Protein AF-A0A919WQE4-F1 (afdb_monomer_lite)

Secondary structure (DSSP, 8-state):
-HHHHHHHHSS-HHHHHH-HHHHHHHHHHHHHHHHHHHHHHHHHHHHH--

Structure (mmCIF, N/CA/C/O backbone):
data_AF-A0A919WQE4-F1
#
_entry.id   AF-A0A919WQE4-F1
#
loop_
_atom_site.group_PDB
_atom_site.id
_atom_site.type_symbol
_atom_site.label_atom_id
_atom_site.label_alt_id
_atom_site.label_comp_id
_atom_site.label_asym_id
_atom_site.label_entity_id
_atom_site.label_seq_id
_atom_site.pdbx_PDB_ins_code
_atom_site.Cartn_x
_atom_site.Cartn_y
_atom_site.Cartn_z
_atom_site.occupancy
_atom_site.B_iso_or_equiv
_atom_site.auth_seq_id
_atom_site.auth_comp_id
_atom_site.auth_asym_id
_atom_site.auth_atom_id
_atom_site.pdbx_PDB_model_num
ATOM 1 N N . MET A 1 1 ? 4.000 -2.521 12.573 1.00 80.88 1 MET A N 1
ATOM 2 C CA . MET A 1 1 ? 2.810 -2.669 11.705 1.00 80.88 1 MET A CA 1
ATOM 3 C C . MET A 1 1 ? 1.856 -1.486 11.846 1.00 80.88 1 MET A C 1
ATOM 5 O O . MET A 1 1 ? 1.592 -0.851 10.840 1.00 80.88 1 MET A O 1
ATOM 9 N N . GLU A 1 2 ? 1.431 -1.132 13.065 1.00 93.06 2 GLU A N 1
ATOM 10 C CA . GLU A 1 2 ? 0.500 -0.017 13.348 1.00 93.06 2 GLU A CA 1
ATOM 11 C C . GLU A 1 2 ? 0.849 1.309 12.643 1.00 93.06 2 GLU A C 1
ATOM 13 O O . GLU A 1 2 ? 0.074 1.796 11.826 1.00 93.06 2 GLU A O 1
ATOM 18 N N . LYS A 1 3 ? 2.055 1.854 12.874 1.00 94.81 3 LYS A N 1
ATOM 19 C CA . LYS A 1 3 ? 2.501 3.121 12.256 1.00 94.81 3 LYS A CA 1
ATOM 20 C C . LYS A 1 3 ? 2.503 3.078 10.723 1.00 94.81 3 LYS A C 1
ATOM 22 O O . LYS A 1 3 ? 2.104 4.039 10.079 1.00 94.81 3 LYS A O 1
ATOM 27 N N . ALA A 1 4 ? 2.938 1.957 10.146 1.00 94.19 4 ALA A N 1
ATOM 28 C CA . ALA A 1 4 ? 2.982 1.776 8.697 1.00 94.19 4 ALA A CA 1
ATOM 29 C C . ALA A 1 4 ? 1.574 1.659 8.094 1.00 94.19 4 ALA A C 1
ATOM 31 O O . ALA A 1 4 ? 1.326 2.200 7.022 1.00 94.19 4 ALA A O 1
ATOM 32 N N . MET A 1 5 ? 0.644 0.999 8.794 1.00 94.94 5 MET A N 1
ATOM 33 C CA . MET A 1 5 ? -0.752 0.900 8.363 1.00 94.94 5 MET A CA 1
ATOM 34 C C . MET A 1 5 ? -1.437 2.266 8.357 1.00 94.94 5 MET A C 1
ATOM 36 O O . MET A 1 5 ? -2.040 2.641 7.350 1.00 94.94 5 MET A O 1
ATOM 40 N N . HIS A 1 6 ? -1.254 3.041 9.427 1.00 96.06 6 HIS A N 1
ATOM 41 C CA . HIS A 1 6 ? -1.764 4.407 9.495 1.00 96.06 6 HIS A CA 1
ATOM 42 C C . HIS A 1 6 ? -1.178 5.283 8.382 1.00 96.06 6 HIS A C 1
ATOM 44 O O . HIS A 1 6 ? -1.928 5.964 7.689 1.00 96.06 6 HIS A O 1
ATOM 50 N N . ALA A 1 7 ? 0.137 5.222 8.153 1.00 96.38 7 ALA A N 1
ATOM 51 C CA . ALA A 1 7 ? 0.791 6.018 7.116 1.00 96.38 7 ALA A CA 1
ATOM 52 C C . ALA A 1 7 ? 0.351 5.642 5.688 1.00 96.38 7 ALA A C 1
ATOM 54 O O . ALA A 1 7 ? 0.163 6.522 4.854 1.00 96.38 7 ALA A O 1
ATOM 55 N N . ALA A 1 8 ? 0.187 4.350 5.390 1.00 94.25 8 ALA A N 1
ATOM 56 C CA . ALA A 1 8 ? -0.096 3.879 4.031 1.00 94.25 8 ALA A CA 1
ATOM 57 C C . ALA A 1 8 ? -1.593 3.834 3.681 1.00 94.25 8 ALA A C 1
ATOM 59 O O . ALA A 1 8 ? -1.964 3.966 2.512 1.00 94.25 8 ALA A O 1
ATOM 60 N N . HIS A 1 9 ? -2.452 3.602 4.675 1.00 94.62 9 HIS A N 1
ATOM 61 C CA . HIS A 1 9 ? -3.870 3.302 4.465 1.00 94.62 9 HIS A CA 1
ATOM 62 C C . HIS A 1 9 ? -4.816 4.138 5.339 1.00 94.62 9 HIS A C 1
ATOM 64 O O . HIS A 1 9 ? -6.028 3.994 5.204 1.00 94.62 9 HIS A O 1
ATOM 70 N N . GLY A 1 10 ? -4.298 5.006 6.216 1.00 95.38 10 GLY A N 1
ATOM 71 C CA . GLY A 1 10 ? -5.107 5.893 7.060 1.00 95.38 10 GLY A CA 1
ATOM 72 C C . GLY A 1 10 ? -5.867 5.187 8.185 1.00 95.38 10 GLY A C 1
ATOM 73 O O . GLY A 1 10 ? -6.693 5.811 8.842 1.00 95.38 10 GLY A O 1
ATOM 74 N N . VAL A 1 11 ? -5.608 3.895 8.409 1.00 95.62 11 VAL A N 1
ATOM 75 C CA . VAL A 1 11 ? -6.284 3.084 9.428 1.00 95.62 11 VAL A CA 1
ATOM 76 C C . VAL A 1 11 ? -5.276 2.351 10.293 1.00 95.62 11 VAL A C 1
ATOM 78 O O . VAL A 1 11 ? -4.214 1.948 9.822 1.00 95.62 11 VAL A O 1
ATOM 81 N N . GLY A 1 12 ? -5.635 2.135 11.556 1.00 97.00 12 GLY A N 1
ATOM 82 C CA . GLY A 1 12 ? -4.857 1.297 12.458 1.00 97.00 12 GLY A CA 1
ATOM 83 C C . GLY A 1 12 ? -5.017 -0.195 12.185 1.00 97.00 12 GLY A C 1
ATOM 84 O O . GLY A 1 12 ? -5.944 -0.639 11.499 1.00 97.00 12 GLY A O 1
ATOM 85 N N . TYR A 1 13 ? -4.125 -0.995 12.764 1.00 95.81 13 TYR A N 1
ATOM 86 C CA . TYR A 1 13 ? -4.120 -2.442 12.576 1.00 95.81 13 TYR A CA 1
ATOM 87 C C . TYR A 1 13 ? -5.375 -3.109 13.149 1.00 95.81 13 TYR A C 1
ATOM 89 O O . TYR A 1 13 ? -5.936 -4.000 12.514 1.00 95.81 13 TYR A O 1
ATOM 97 N N . GLU A 1 14 ? -5.871 -2.656 14.303 1.00 96.44 14 GLU A N 1
ATOM 98 C CA . GLU A 1 14 ? -7.098 -3.210 14.894 1.00 96.44 14 GLU A CA 1
ATOM 99 C C . GLU A 1 14 ? -8.337 -2.949 14.024 1.00 96.44 14 GLU A C 1
ATOM 101 O O . GLU A 1 14 ? -9.187 -3.830 13.887 1.00 96.44 14 GLU A O 1
ATOM 106 N N . VAL A 1 15 ? -8.416 -1.781 13.376 1.00 96.44 15 VAL A N 1
ATOM 107 C CA . VAL A 1 15 ? -9.499 -1.445 12.434 1.00 96.44 15 VAL A CA 1
ATOM 108 C C . VAL A 1 15 ? -9.420 -2.345 11.204 1.00 96.44 15 VAL A C 1
ATOM 110 O O . VAL A 1 15 ? -10.405 -2.989 10.851 1.00 96.44 15 VAL A O 1
ATOM 113 N N . TYR A 1 16 ? -8.230 -2.473 10.614 1.00 97.06 16 TYR A N 1
ATOM 114 C CA . TYR A 1 16 ? -7.975 -3.397 9.509 1.00 97.06 16 TYR A CA 1
ATOM 115 C C . TYR A 1 16 ? -8.328 -4.854 9.857 1.00 97.06 16 TYR A C 1
ATOM 117 O O . TYR A 1 16 ? -8.914 -5.571 9.049 1.00 97.06 16 TYR A O 1
ATOM 125 N N . LYS A 1 17 ? -7.984 -5.316 11.065 1.00 96.50 17 LYS A N 1
ATOM 126 C CA . LYS A 1 17 ? -8.212 -6.700 11.497 1.00 96.50 17 LYS A CA 1
ATOM 127 C C . LYS A 1 17 ? -9.699 -7.005 11.688 1.00 96.50 17 LYS A C 1
ATOM 129 O O . LYS A 1 17 ? -10.137 -8.095 11.316 1.00 96.50 17 LYS A 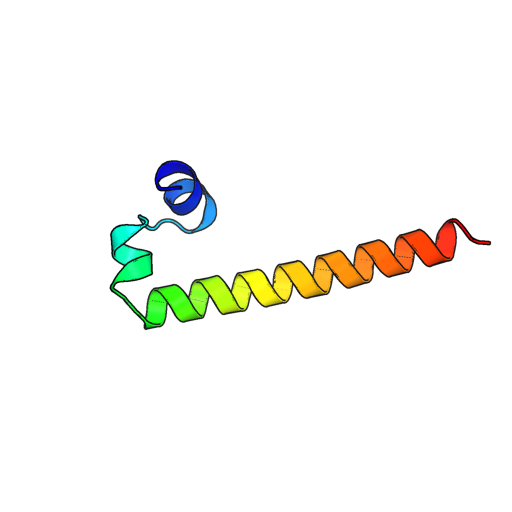O 1
ATOM 134 N N . ARG A 1 18 ? -10.450 -6.072 12.283 1.00 97.44 18 ARG A N 1
ATOM 135 C CA . ARG A 1 18 ? -11.850 -6.275 12.694 1.00 97.44 18 ARG A CA 1
ATOM 136 C C . ARG A 1 18 ? -12.862 -5.935 11.600 1.00 97.44 18 ARG A C 1
ATOM 138 O O . ARG A 1 18 ? -13.899 -6.584 11.538 1.00 97.44 18 ARG A O 1
ATOM 145 N N . GLN A 1 19 ? -12.583 -4.949 10.745 1.00 97.81 19 GLN A N 1
ATOM 146 C CA . GLN A 1 19 ? -13.527 -4.494 9.720 1.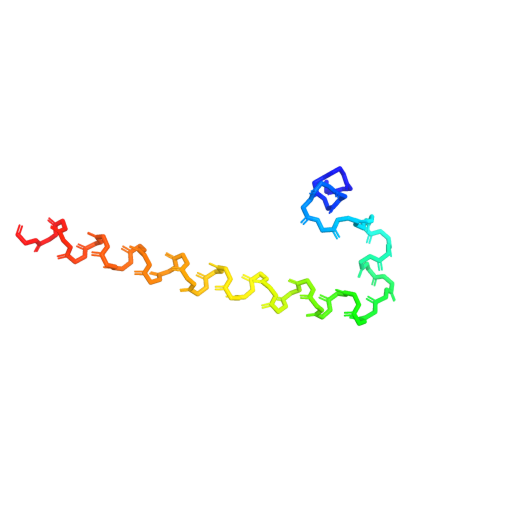00 97.81 19 GLN A CA 1
ATOM 147 C C . GLN A 1 19 ? -13.214 -5.123 8.360 1.00 97.81 19 GLN A C 1
ATOM 149 O O . GLN A 1 19 ? -12.250 -4.757 7.685 1.00 97.81 19 GLN A O 1
ATOM 154 N N . HIS A 1 20 ? -14.049 -6.082 7.951 1.00 97.81 20 HIS A N 1
ATOM 155 C CA . HIS A 1 20 ? -13.828 -6.867 6.737 1.00 97.81 20 HIS A CA 1
ATOM 156 C C . HIS A 1 20 ? -13.804 -6.009 5.466 1.00 97.81 20 HIS A C 1
ATOM 158 O O . HIS A 1 20 ? -12.907 -6.178 4.644 1.00 97.81 20 HIS A O 1
ATOM 164 N N . ASP A 1 21 ? -14.715 -5.048 5.329 1.00 98.12 21 ASP A N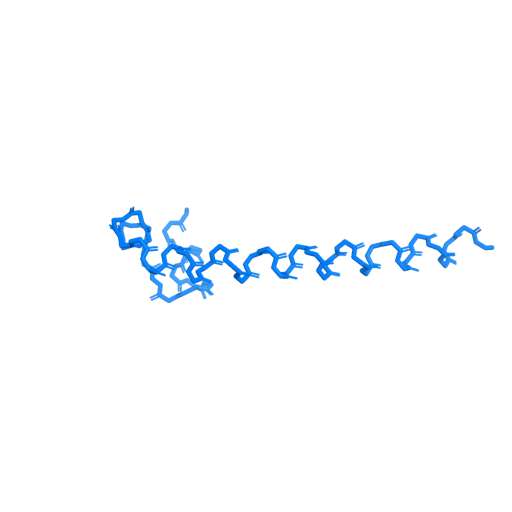 1
ATOM 165 C CA . ASP A 1 21 ? -14.804 -4.205 4.129 1.00 98.12 21 ASP A CA 1
ATOM 166 C C . ASP A 1 21 ? -13.560 -3.326 3.940 1.00 98.12 21 ASP A C 1
ATOM 168 O O . ASP A 1 21 ? -13.034 -3.189 2.828 1.00 98.12 21 ASP A O 1
ATOM 172 N N . ILE A 1 22 ? -13.027 -2.794 5.046 1.00 97.44 22 ILE A N 1
ATOM 173 C CA . ILE A 1 22 ? -11.762 -2.051 5.057 1.00 97.44 22 ILE A CA 1
ATOM 174 C C . ILE A 1 22 ? -10.616 -2.968 4.629 1.00 97.44 22 ILE A C 1
ATOM 176 O O . ILE A 1 22 ? -9.831 -2.608 3.748 1.00 97.44 22 ILE A O 1
ATOM 180 N N . ARG A 1 23 ? -10.543 -4.177 5.200 1.00 97.81 23 ARG A N 1
ATOM 181 C CA . ARG A 1 23 ? -9.527 -5.168 4.828 1.00 97.81 23 ARG A CA 1
ATOM 182 C C . ARG A 1 23 ? -9.585 -5.501 3.342 1.00 97.81 23 ARG A C 1
ATOM 184 O O . ARG A 1 23 ? -8.563 -5.428 2.669 1.00 97.81 23 ARG A O 1
ATOM 191 N N . MET A 1 24 ? -10.769 -5.799 2.812 1.00 98.31 24 MET A N 1
ATOM 192 C CA . MET A 1 24 ? -10.941 -6.143 1.399 1.00 98.31 24 MET A CA 1
ATOM 193 C C . MET A 1 24 ? -10.547 -4.998 0.468 1.00 98.31 24 MET A C 1
ATOM 195 O O . MET A 1 24 ? -9.966 -5.239 -0.590 1.00 98.31 24 MET A O 1
ATOM 199 N N . THR A 1 25 ? -10.821 -3.752 0.851 1.00 97.88 25 THR A N 1
ATOM 200 C CA . THR A 1 25 ? -10.412 -2.574 0.075 1.00 97.88 25 THR A CA 1
ATOM 201 C C . THR A 1 25 ? -8.890 -2.443 0.017 1.00 97.88 25 THR A C 1
ATOM 203 O O . THR A 1 25 ? -8.324 -2.218 -1.055 1.00 97.88 25 THR A O 1
ATOM 206 N N . ILE A 1 26 ? -8.218 -2.631 1.155 1.00 97.44 26 ILE A N 1
ATOM 207 C CA . ILE A 1 26 ? -6.758 -2.554 1.248 1.00 97.44 26 ILE A CA 1
ATOM 208 C C . ILE A 1 26 ? -6.090 -3.693 0.468 1.00 97.44 26 ILE A C 1
ATOM 210 O O . ILE A 1 26 ?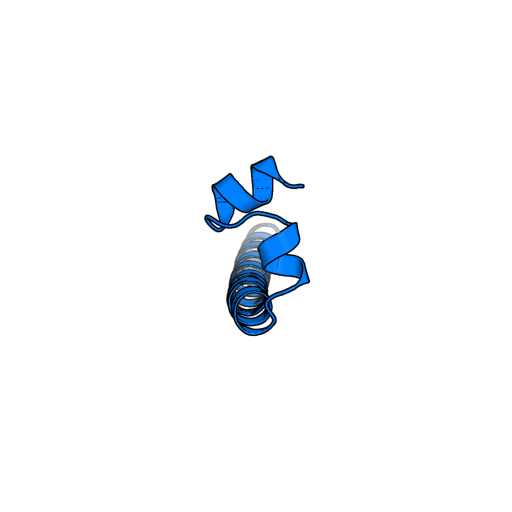 -5.202 -3.427 -0.342 1.00 97.44 26 ILE A O 1
ATOM 214 N N . GLU A 1 27 ? -6.542 -4.936 0.642 1.00 97.94 27 GLU A N 1
ATOM 215 C CA . GLU A 1 27 ? -5.951 -6.096 -0.038 1.00 97.94 27 GLU A CA 1
ATOM 216 C C . GLU A 1 27 ? -6.165 -6.050 -1.559 1.00 97.94 27 GLU A C 1
ATOM 218 O O . GLU A 1 27 ? -5.240 -6.324 -2.318 1.00 97.94 27 GLU A O 1
ATOM 223 N N . LYS A 1 28 ? -7.319 -5.561 -2.040 1.00 98.12 28 LYS A N 1
ATOM 224 C CA . LYS A 1 28 ? -7.526 -5.306 -3.480 1.00 98.12 28 LYS A CA 1
ATOM 225 C C . LYS A 1 28 ? -6.531 -4.294 -4.052 1.00 98.12 28 LYS A C 1
ATOM 227 O O . LYS A 1 28 ? -6.141 -4.414 -5.213 1.00 98.12 28 LYS A O 1
ATOM 232 N N . LYS A 1 29 ? -6.153 -3.267 -3.283 1.00 97.00 29 LYS A N 1
ATOM 233 C CA . LYS A 1 29 ? -5.142 -2.291 -3.715 1.00 97.00 29 LYS A CA 1
ATOM 234 C C . LYS A 1 29 ? -3.752 -2.927 -3.739 1.00 97.00 29 LYS A C 1
ATOM 236 O O . LYS A 1 29 ? -3.052 -2.781 -4.734 1.00 97.00 29 LYS A O 1
ATOM 241 N N . ARG A 1 30 ? -3.399 -3.677 -2.691 1.00 97.06 30 ARG A N 1
ATOM 242 C CA . ARG A 1 30 ? -2.121 -4.400 -2.600 1.00 97.06 30 ARG A CA 1
ATOM 243 C C . ARG A 1 30 ? -1.920 -5.362 -3.764 1.00 97.06 30 ARG A C 1
ATOM 245 O O . ARG A 1 30 ? -0.859 -5.339 -4.373 1.00 97.06 30 ARG A O 1
ATOM 252 N N . GLU A 1 31 ? -2.954 -6.114 -4.129 1.00 98.38 31 GLU A N 1
ATOM 253 C CA . GLU A 1 31 ? -2.914 -7.019 -5.281 1.00 98.38 31 GLU A CA 1
ATOM 254 C C . GLU A 1 31 ? -2.628 -6.267 -6.590 1.00 98.38 31 GLU A C 1
ATOM 256 O O . GLU A 1 31 ? -1.756 -6.645 -7.369 1.00 98.38 31 GLU A O 1
ATOM 261 N N . LYS A 1 32 ? -3.308 -5.136 -6.823 1.00 98.06 32 LYS A N 1
ATOM 262 C CA . LYS A 1 32 ? -3.066 -4.306 -8.015 1.00 98.06 32 LYS A CA 1
ATOM 263 C C . LYS A 1 32 ? -1.639 -3.761 -8.066 1.00 98.06 32 LYS A C 1
ATOM 265 O O . LYS A 1 32 ? -1.040 -3.737 -9.143 1.00 98.06 32 LYS A O 1
ATOM 270 N N . ASP A 1 33 ? -1.113 -3.314 -6.930 1.00 97.38 33 ASP A N 1
ATOM 271 C CA . ASP A 1 33 ? 0.243 -2.774 -6.831 1.00 97.38 33 ASP A CA 1
ATOM 272 C C . ASP A 1 33 ? 1.293 -3.879 -7.045 1.00 97.38 33 ASP A C 1
ATOM 274 O O . ASP A 1 33 ? 2.263 -3.668 -7.777 1.00 97.38 33 ASP A O 1
ATOM 278 N N . TYR A 1 34 ? 1.056 -5.081 -6.508 1.00 97.81 34 TYR A N 1
ATOM 279 C CA . TYR A 1 34 ? 1.893 -6.261 -6.732 1.00 97.81 34 TYR A CA 1
ATOM 280 C C . TYR A 1 34 ? 1.940 -6.656 -8.213 1.00 97.81 34 TYR A C 1
ATOM 282 O O . TYR A 1 34 ? 3.022 -6.729 -8.798 1.00 97.81 34 TYR A O 1
ATOM 290 N N . LEU A 1 35 ? 0.779 -6.804 -8.859 1.00 98.19 35 LEU A N 1
ATOM 291 C CA . LEU A 1 35 ? 0.696 -7.130 -10.286 1.00 98.19 35 LEU A CA 1
ATOM 292 C C . LEU A 1 35 ? 1.377 -6.072 -11.161 1.00 98.19 35 LEU A C 1
ATOM 294 O O . LEU A 1 35 ? 2.018 -6.401 -12.160 1.00 98.19 35 LEU A O 1
ATOM 298 N N . ARG A 1 36 ? 1.264 -4.788 -10.800 1.00 97.94 36 ARG A N 1
ATOM 299 C CA . ARG A 1 36 ? 1.976 -3.710 -11.497 1.00 97.94 36 ARG A CA 1
ATOM 300 C C . ARG A 1 36 ? 3.486 -3.849 -11.331 1.00 97.94 36 ARG A C 1
ATOM 302 O O . ARG A 1 36 ? 4.206 -3.743 -12.319 1.00 97.94 36 ARG A O 1
ATOM 309 N N . SER A 1 37 ? 3.955 -4.085 -10.109 1.00 97.31 37 SER A N 1
ATOM 310 C CA . SER A 1 37 ? 5.380 -4.257 -9.821 1.00 97.31 37 SER A CA 1
ATOM 311 C C . SER A 1 37 ? 5.965 -5.446 -10.582 1.00 97.31 37 SER A C 1
ATOM 313 O O . SER A 1 37 ? 7.025 -5.310 -11.187 1.00 97.31 37 SER A O 1
ATOM 315 N N . GLN A 1 38 ? 5.240 -6.564 -10.646 1.00 97.62 38 GLN A N 1
ATOM 316 C CA . GLN A 1 38 ? 5.659 -7.746 -11.394 1.00 97.62 38 GLN A CA 1
ATOM 317 C C . GLN A 1 38 ? 5.801 -7.463 -12.896 1.00 97.62 38 GLN A C 1
ATOM 319 O O . GLN A 1 38 ? 6.782 -7.883 -13.507 1.00 97.62 38 GLN A O 1
ATOM 324 N N . ARG A 1 39 ? 4.865 -6.710 -13.493 1.00 96.75 39 ARG A N 1
ATOM 325 C CA . ARG A 1 39 ? 4.969 -6.295 -14.904 1.00 96.75 39 ARG A CA 1
ATOM 326 C C . ARG A 1 39 ? 6.204 -5.435 -15.147 1.00 96.75 39 ARG A C 1
ATOM 328 O O . ARG A 1 39 ? 6.964 -5.729 -16.057 1.00 96.75 39 ARG A O 1
ATOM 335 N N . VAL A 1 40 ? 6.436 -4.431 -14.300 1.00 96.38 40 VAL A N 1
ATOM 336 C CA . VAL A 1 40 ? 7.616 -3.555 -14.407 1.00 96.38 40 VAL A CA 1
ATOM 337 C C . VAL A 1 40 ? 8.914 -4.354 -14.282 1.00 96.38 40 VAL A C 1
ATOM 339 O O . VAL A 1 40 ? 9.837 -4.137 -15.062 1.00 96.38 40 VAL A O 1
ATOM 342 N N . ALA A 1 41 ? 8.981 -5.292 -13.333 1.00 95.38 41 A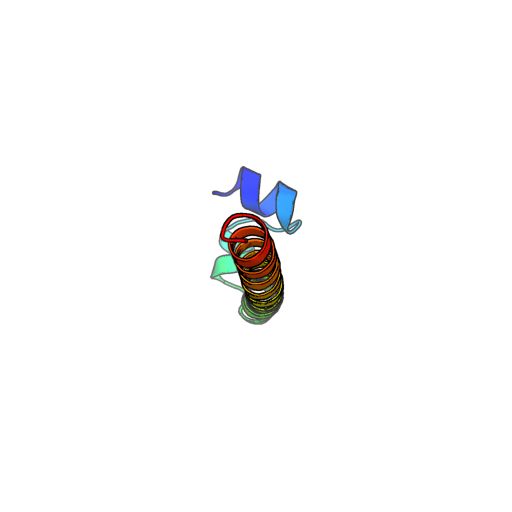LA A N 1
ATOM 343 C CA . ALA A 1 41 ? 10.142 -6.159 -13.162 1.00 95.38 41 ALA A CA 1
ATOM 344 C C . ALA A 1 41 ? 10.387 -7.030 -14.405 1.00 95.38 41 ALA A C 1
ATOM 346 O O . ALA A 1 41 ? 11.510 -7.077 -14.898 1.00 95.38 41 ALA A O 1
ATOM 347 N N . SER A 1 42 ? 9.334 -7.643 -14.955 1.00 94.88 42 SER A N 1
ATOM 348 C CA . SER A 1 42 ? 9.428 -8.453 -16.176 1.00 94.88 42 SER A CA 1
ATOM 349 C C . SER A 1 42 ? 9.846 -7.625 -17.398 1.00 94.88 42 SER A C 1
ATOM 351 O O . SER A 1 42 ? 10.683 -8.060 -18.188 1.00 94.88 42 SER A O 1
ATOM 353 N N . ASP A 1 43 ? 9.318 -6.409 -17.545 1.00 94.62 43 ASP A N 1
ATOM 354 C CA . ASP A 1 43 ? 9.689 -5.507 -18.638 1.00 94.62 43 ASP A CA 1
ATOM 355 C C . ASP A 1 43 ? 11.153 -5.056 -18.538 1.00 94.62 43 ASP A C 1
ATOM 357 O O . ASP A 1 43 ? 11.825 -4.905 -19.560 1.00 94.62 43 ASP A O 1
ATOM 361 N N . LEU A 1 44 ? 11.662 -4.847 -17.320 1.00 94.62 44 LEU A N 1
ATOM 362 C CA . LEU A 1 44 ? 13.071 -4.534 -17.088 1.00 94.62 44 LEU A CA 1
ATOM 363 C C . LEU A 1 44 ? 13.967 -5.735 -17.402 1.00 94.62 44 LEU A C 1
ATOM 365 O O . LEU A 1 44 ? 14.963 -5.586 -18.105 1.00 94.62 44 LEU A O 1
ATOM 369 N N . GLU A 1 45 ? 13.590 -6.924 -16.934 1.00 93.50 45 GLU A N 1
ATOM 370 C CA . GLU A 1 45 ? 14.314 -8.168 -17.198 1.00 93.50 45 GLU A CA 1
ATOM 371 C C . GLU A 1 45 ? 14.463 -8.423 -18.703 1.00 93.50 45 GLU A C 1
ATOM 373 O O . GLU A 1 45 ? 15.556 -8.736 -19.174 1.00 93.50 45 GLU A O 1
ATOM 378 N N . ARG A 1 46 ? 13.396 -8.198 -19.480 1.00 90.94 46 ARG A N 1
ATOM 379 C CA . ARG A 1 46 ? 13.423 -8.315 -20.945 1.00 90.94 46 ARG A CA 1
ATOM 380 C C . ARG A 1 46 ? 14.370 -7.336 -21.625 1.00 90.94 46 ARG A C 1
ATOM 382 O O . ARG A 1 46 ? 14.838 -7.653 -22.704 1.00 90.94 46 ARG A O 1
ATOM 389 N N . LYS A 1 47 ? 14.618 -6.159 -21.043 1.00 87.75 47 LYS A N 1
ATOM 390 C CA . LYS A 1 47 ? 15.530 -5.144 -21.604 1.00 87.75 47 LYS A CA 1
ATOM 391 C C . LYS A 1 47 ? 16.995 -5.394 -21.255 1.00 87.75 47 LYS A C 1
ATOM 393 O O . LYS A 1 47 ? 17.857 -4.902 -21.967 1.00 87.75 47 LYS A O 1
ATOM 398 N N . ILE A 1 48 ? 17.262 -6.099 -20.155 1.00 87.25 48 ILE A N 1
ATOM 399 C CA . ILE A 1 48 ? 18.623 -6.423 -19.699 1.00 87.25 48 ILE A CA 1
ATOM 400 C C . ILE A 1 48 ? 19.179 -7.645 -20.440 1.00 87.25 48 ILE A C 1
ATOM 402 O O . ILE A 1 48 ? 20.377 -7.714 -20.682 1.00 87.25 48 ILE A O 1
ATOM 406 N N . HIS A 1 49 ? 18.320 -8.596 -20.810 1.00 74.31 49 HIS A N 1
ATOM 407 C CA . HIS A 1 49 ? 18.716 -9.815 -21.520 1.00 74.31 49 HIS A CA 1
ATOM 408 C C . HIS A 1 49 ? 18.691 -9.675 -23.061 1.00 74.31 49 HIS A C 1
ATOM 410 O O . HIS A 1 49 ? 18.499 -10.679 -23.748 1.00 74.31 49 HIS A O 1
ATOM 416 N N . VAL A 1 50 ? 18.864 -8.455 -23.597 1.00 55.38 50 VAL A N 1
ATOM 417 C CA . VAL A 1 50 ? 19.035 -8.171 -25.043 1.00 55.38 50 VAL A CA 1
ATOM 418 C C . VAL A 1 50 ? 20.484 -7.826 -25.343 1.00 55.38 50 VAL A C 1
ATOM 420 O O . VAL A 1 50 ? 21.060 -7.041 -24.558 1.00 55.38 50 VAL A O 1
#

Foldseek 3Di:
DQVVCCVPQVDGPVCCVPPPVSVVVVVVVVVVVVV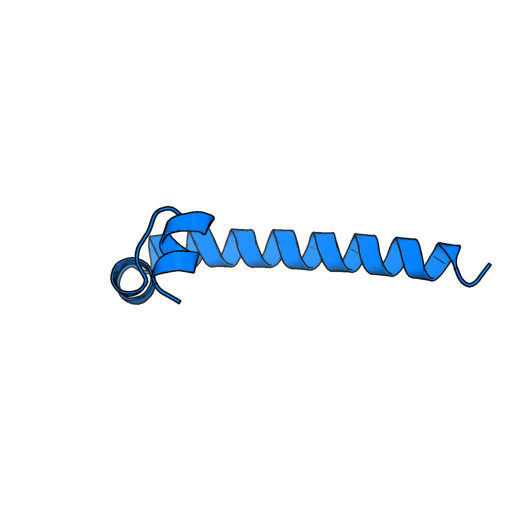VVVVVVVVVVVVVVD

Sequence (50 aa):
MEKAMHAAHGVGYEVYKRQHDIRMTIEKKREKDYLRSQRVASDLERKIHV

pLDDT: mean 94.48, std 7.08, range [55.38, 98.38]

Radius of gyration: 15.37 Å; chains: 1; bounding box: 34×16×40 Å